Protein AF-A0A955NQQ8-F1 (afdb_monomer_lite)

Foldseek 3Di:
DDDDDDDDDQDPVRDDDDDDDDDPVDDPDDDDDDDDDDPDPPPVVVVVVVVVVVVVCPDPCVVDDPVVVVVVVVVVVD

Sequence (78 aa):
MEKLRTQIEVPEDHRIHLDMTLPEEVPSGPADLTLTISPRARTSAKADLMSFAGSLSGSALAKRNSVAVQRELRDEWD

Structure (mmCIF, N/CA/C/O backbone):
data_AF-A0A955NQQ8-F1
#
_entry.id   AF-A0A955NQQ8-F1
#
l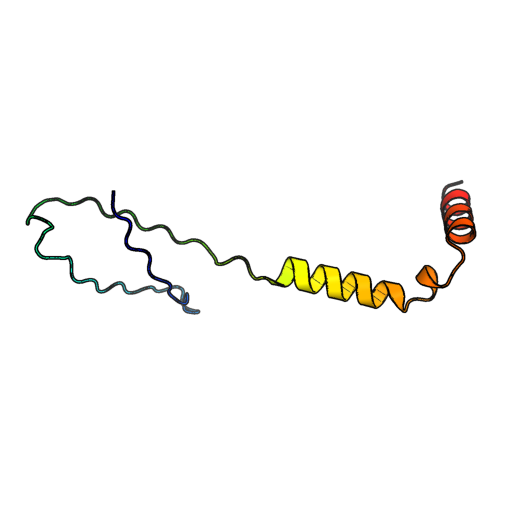oop_
_atom_site.group_PDB
_atom_site.id
_atom_site.type_symbol
_atom_site.label_atom_id
_atom_site.label_alt_id
_atom_site.label_comp_id
_atom_site.label_asym_id
_atom_site.label_entity_id
_atom_site.label_seq_id
_atom_site.pdbx_PDB_ins_code
_atom_site.Cartn_x
_atom_site.Cartn_y
_atom_site.Cartn_z
_atom_site.occupancy
_atom_site.B_iso_or_equiv
_atom_site.auth_seq_id
_atom_site.auth_comp_id
_atom_site.auth_asym_id
_atom_site.auth_atom_id
_atom_site.pdbx_PDB_model_num
ATOM 1 N N . MET A 1 1 ? 2.955 0.322 18.029 1.00 48.91 1 MET A N 1
ATOM 2 C CA . MET A 1 1 ? 1.794 0.531 17.141 1.00 48.91 1 MET A CA 1
ATOM 3 C C . MET A 1 1 ? 1.734 -0.646 16.194 1.00 48.91 1 MET A C 1
ATOM 5 O O . MET A 1 1 ? 2.584 -0.751 15.315 1.00 48.91 1 MET A O 1
ATOM 9 N N . GLU A 1 2 ? 0.816 -1.568 16.438 1.00 51.62 2 GLU A N 1
ATOM 10 C CA . GLU A 1 2 ? 0.592 -2.706 15.554 1.00 51.62 2 GLU A CA 1
ATOM 11 C C . GLU A 1 2 ? -0.141 -2.204 14.306 1.00 51.62 2 GLU A C 1
ATOM 13 O O . GLU A 1 2 ? -1.137 -1.491 14.407 1.00 51.62 2 GLU A O 1
ATOM 18 N N . LYS A 1 3 ? 0.424 -2.454 13.122 1.00 58.25 3 LYS A N 1
ATOM 19 C CA . LYS A 1 3 ? -0.138 -1.981 11.852 1.00 58.25 3 LYS A CA 1
ATOM 20 C C . LYS A 1 3 ? -0.831 -3.154 11.184 1.00 58.25 3 LYS A C 1
ATOM 22 O O . LYS A 1 3 ? -0.152 -4.089 10.761 1.00 58.25 3 LYS A O 1
ATOM 27 N N . LEU A 1 4 ? -2.152 -3.087 11.048 1.00 64.06 4 LEU A N 1
ATOM 28 C CA . LEU A 1 4 ? -2.887 -4.057 10.246 1.00 64.06 4 LEU A CA 1
ATOM 29 C C . LEU A 1 4 ? -2.452 -3.910 8.781 1.00 64.06 4 LEU A C 1
ATOM 31 O O . LEU A 1 4 ? -2.677 -2.875 8.151 1.00 64.06 4 LEU A O 1
ATOM 35 N N . ARG A 1 5 ? -1.773 -4.929 8.247 1.00 63.00 5 ARG A N 1
ATOM 36 C CA . ARG A 1 5 ? -1.279 -4.942 6.868 1.00 63.00 5 ARG A CA 1
ATOM 37 C C . ARG A 1 5 ? -2.078 -5.947 6.048 1.00 63.00 5 ARG A C 1
ATOM 39 O O . ARG A 1 5 ? -1.752 -7.128 6.034 1.00 63.00 5 ARG A O 1
ATOM 46 N N . THR A 1 6 ? -3.062 -5.449 5.310 1.00 67.75 6 THR A N 1
ATOM 47 C CA . THR A 1 6 ? -3.833 -6.237 4.341 1.00 67.75 6 THR A CA 1
ATOM 48 C C . THR A 1 6 ? -3.359 -5.936 2.920 1.00 67.75 6 THR A C 1
ATOM 50 O O . THR A 1 6 ? -3.087 -4.786 2.576 1.00 67.75 6 THR A O 1
ATOM 53 N N . GLN A 1 7 ? -3.238 -6.976 2.088 1.00 67.31 7 GLN A N 1
ATOM 54 C CA . GLN A 1 7 ? -3.102 -6.814 0.639 1.00 67.31 7 GLN A CA 1
ATOM 55 C C . GLN A 1 7 ? -4.500 -6.794 0.023 1.00 67.31 7 GLN A C 1
ATOM 57 O O . GLN A 1 7 ? -5.251 -7.749 0.187 1.00 67.31 7 GLN A O 1
ATOM 62 N N . ILE A 1 8 ? -4.827 -5.708 -0.673 1.00 73.19 8 ILE A N 1
ATOM 63 C CA . ILE A 1 8 ? -6.047 -5.581 -1.471 1.00 73.19 8 ILE A CA 1
ATOM 64 C C . ILE A 1 8 ? -5.676 -5.311 -2.927 1.00 73.19 8 ILE A C 1
ATOM 66 O O . ILE A 1 8 ? -4.678 -4.638 -3.205 1.00 73.19 8 ILE A O 1
ATOM 70 N N . GLU A 1 9 ? -6.483 -5.823 -3.849 1.00 76.19 9 GLU A N 1
ATOM 71 C CA . GLU A 1 9 ? -6.473 -5.363 -5.234 1.00 76.19 9 GLU A CA 1
ATOM 72 C C . GLU A 1 9 ? -7.288 -4.072 -5.327 1.00 76.19 9 GLU A C 1
ATOM 74 O O . GLU A 1 9 ? -8.374 -3.971 -4.758 1.00 76.19 9 GLU A O 1
ATOM 79 N N . VAL A 1 10 ? -6.737 -3.061 -6.001 1.00 77.88 10 VAL A N 1
ATOM 80 C CA . VAL A 1 10 ? -7.447 -1.799 -6.236 1.00 77.88 10 VAL A CA 1
ATOM 81 C C . VAL A 1 10 ? -8.374 -2.008 -7.440 1.00 77.88 10 VAL A C 1
ATOM 83 O O . VAL A 1 10 ? -7.857 -2.289 -8.524 1.00 77.88 10 VAL A O 1
ATOM 86 N N . PRO A 1 11 ? -9.706 -1.906 -7.276 1.00 79.69 11 PRO A N 1
ATOM 87 C CA . PRO A 1 11 ? -10.654 -2.116 -8.367 1.00 79.69 11 PRO A CA 1
ATOM 88 C C . PRO A 1 11 ? -10.604 -0.971 -9.389 1.00 79.69 11 PRO A C 1
ATOM 90 O O . PRO A 1 11 ? -10.152 0.132 -9.081 1.00 79.69 11 PRO A O 1
ATOM 93 N N . GLU A 1 12 ? -11.088 -1.217 -10.610 1.00 78.69 12 GLU A N 1
ATOM 94 C CA . GLU A 1 12 ? -11.039 -0.239 -11.713 1.00 78.69 12 GLU A CA 1
ATOM 95 C C . GLU A 1 12 ? -11.817 1.050 -11.415 1.00 78.69 12 GLU A C 1
ATOM 97 O O . GLU A 1 12 ? -11.404 2.140 -11.810 1.00 78.69 12 GLU A O 1
ATOM 102 N N . ASP A 1 13 ? -12.910 0.948 -10.659 1.00 90.62 13 ASP A N 1
ATOM 103 C CA . ASP A 1 13 ? -13.713 2.090 -10.217 1.00 90.62 13 ASP A CA 1
ATOM 104 C C . ASP A 1 13 ? -13.095 2.847 -9.026 1.00 90.62 13 ASP A C 1
ATOM 106 O O . ASP A 1 13 ? -13.637 3.865 -8.591 1.00 90.62 13 ASP A O 1
ATOM 110 N N . HIS A 1 14 ? -11.951 2.368 -8.518 1.00 79.69 14 HIS A N 1
ATOM 111 C CA . HIS A 1 14 ? -11.195 2.918 -7.394 1.00 79.69 14 HIS A CA 1
ATOM 112 C C . HIS A 1 14 ? -12.007 3.043 -6.092 1.00 79.69 14 HIS A C 1
ATOM 114 O O . HIS A 1 14 ? -11.662 3.839 -5.215 1.00 79.69 14 HIS A O 1
ATOM 120 N N . ARG A 1 15 ? -13.071 2.247 -5.926 1.00 82.69 15 ARG A N 1
ATOM 121 C CA 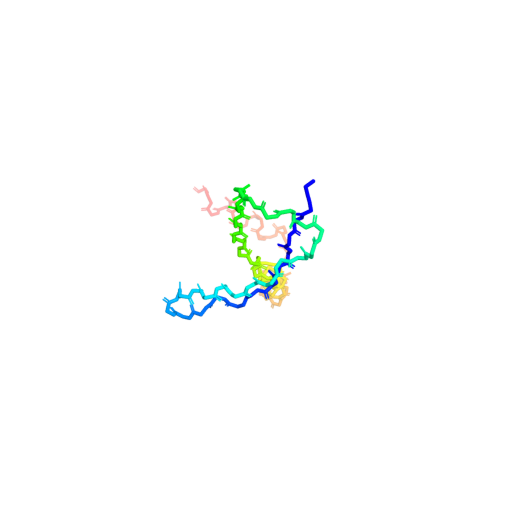. ARG A 1 15 ? -13.880 2.222 -4.700 1.00 82.69 15 ARG A CA 1
ATOM 122 C C . ARG A 1 15 ? -13.463 1.058 -3.810 1.00 82.69 15 ARG A C 1
ATOM 124 O O . ARG A 1 15 ? -13.666 -0.101 -4.147 1.00 82.69 15 ARG A O 1
ATOM 131 N N . ILE A 1 16 ? -12.896 1.365 -2.644 1.00 81.44 16 ILE A N 1
ATOM 132 C CA . ILE A 1 16 ? -12.468 0.357 -1.664 1.00 81.44 16 ILE A CA 1
ATOM 133 C C . ILE A 1 16 ? -13.450 0.364 -0.491 1.00 81.44 16 ILE A C 1
ATOM 135 O O . ILE A 1 16 ? -13.577 1.370 0.205 1.00 81.44 16 ILE A O 1
ATOM 139 N N . HIS A 1 17 ? -14.116 -0.765 -0.251 1.00 81.44 17 HIS A N 1
ATOM 140 C CA . HIS A 1 17 ? -14.892 -0.999 0.966 1.00 81.44 17 HIS A CA 1
ATOM 141 C C . HIS A 1 17 ? -14.048 -1.803 1.960 1.00 81.44 17 HIS A C 1
ATOM 143 O O . HIS A 1 17 ? -13.594 -2.902 1.647 1.00 81.44 17 HIS A O 1
ATOM 149 N N . LEU A 1 18 ? -13.824 -1.237 3.148 1.00 77.50 18 LEU A N 1
ATOM 150 C CA . LEU A 1 18 ? -13.129 -1.888 4.258 1.00 77.50 18 LEU A CA 1
ATOM 151 C C . LEU A 1 18 ? -14.154 -2.288 5.317 1.00 77.50 18 LEU A C 1
ATOM 153 O O . LEU A 1 18 ? -14.732 -1.422 5.969 1.00 77.50 18 LEU A O 1
ATOM 157 N N . ASP A 1 19 ? -14.340 -3.593 5.484 1.00 81.12 19 ASP A N 1
ATOM 158 C CA . ASP A 1 19 ? -15.043 -4.179 6.622 1.00 81.12 19 ASP A CA 1
ATOM 159 C C . ASP A 1 19 ? -14.000 -4.866 7.511 1.00 81.12 19 ASP A C 1
ATOM 161 O O . ASP A 1 19 ? -13.182 -5.656 7.031 1.00 81.12 19 ASP A O 1
ATOM 165 N N . MET A 1 20 ? -13.943 -4.479 8.782 1.00 74.06 20 MET A N 1
ATOM 166 C CA . MET A 1 20 ? -12.889 -4.882 9.708 1.00 74.06 20 MET A CA 1
ATOM 167 C C . MET A 1 20 ? -13.473 -5.089 11.097 1.00 74.06 20 MET A C 1
ATOM 169 O O . MET A 1 20 ? -14.052 -4.181 11.689 1.00 74.06 20 MET A O 1
ATOM 173 N N . THR A 1 21 ? -13.229 -6.271 11.650 1.00 80.25 21 THR A N 1
ATOM 174 C CA . THR A 1 21 ? -13.491 -6.576 13.055 1.00 80.25 21 THR A CA 1
ATOM 175 C C . THR A 1 21 ? -12.227 -6.294 13.863 1.00 80.25 21 THR A C 1
ATOM 177 O O . THR A 1 21 ? -11.164 -6.836 13.559 1.00 80.25 21 THR A O 1
ATOM 180 N N . LEU A 1 22 ? -12.324 -5.418 14.865 1.00 77.50 22 LEU A N 1
ATOM 181 C CA . LEU A 1 22 ? -11.215 -5.135 15.779 1.00 77.50 22 LEU A CA 1
ATOM 182 C C . LEU A 1 22 ? -11.106 -6.244 16.846 1.00 77.50 22 LEU A C 1
ATOM 184 O O . LEU A 1 22 ? -12.143 -6.762 17.266 1.00 77.50 22 LEU A O 1
ATOM 188 N N . PRO A 1 23 ? -9.890 -6.605 17.298 1.00 77.94 23 PRO A N 1
ATOM 189 C CA . PRO A 1 23 ? -9.704 -7.545 18.404 1.00 77.94 23 PRO A CA 1
ATOM 190 C C . PRO A 1 23 ? -10.324 -7.022 19.705 1.00 77.94 23 PRO A C 1
ATOM 192 O O . PRO A 1 23 ? -10.314 -5.816 19.951 1.00 77.94 23 PRO A O 1
ATOM 195 N N . GLU A 1 24 ? -10.784 -7.926 20.575 1.00 78.88 24 GLU A N 1
ATOM 196 C CA . GLU A 1 24 ? -11.378 -7.579 21.883 1.00 78.88 24 GLU A CA 1
ATOM 197 C C . GLU A 1 24 ? -10.404 -6.847 22.827 1.00 78.88 24 GLU A C 1
ATOM 199 O O . GLU A 1 24 ? -10.824 -6.185 23.773 1.00 78.88 24 GLU A O 1
ATOM 204 N N . GLU A 1 25 ? -9.100 -6.930 22.558 1.00 79.38 25 GLU A N 1
ATOM 205 C CA . GLU A 1 25 ? -8.043 -6.229 23.297 1.00 79.38 25 GLU A CA 1
ATOM 206 C C . GLU A 1 25 ? -8.041 -4.712 23.047 1.00 79.38 25 GLU A C 1
ATOM 208 O O . GLU A 1 25 ? -7.431 -3.962 23.814 1.00 79.38 25 GLU A O 1
ATOM 213 N N . VAL A 1 26 ? -8.709 -4.244 21.984 1.00 76.31 26 VAL A N 1
ATOM 214 C CA . VAL A 1 26 ? -8.870 -2.818 21.697 1.00 76.31 26 VAL A CA 1
ATOM 215 C C . VAL A 1 26 ? -10.057 -2.292 22.511 1.00 76.31 26 VAL A C 1
ATOM 217 O O . VAL A 1 26 ? -11.203 -2.645 22.220 1.00 76.31 26 VAL A O 1
ATOM 220 N N . PRO A 1 27 ? -9.827 -1.446 23.534 1.00 78.12 27 PRO A N 1
ATOM 221 C CA . PRO A 1 27 ? -10.904 -0.963 24.384 1.00 78.12 27 PRO A CA 1
ATOM 222 C C . PRO A 1 27 ? -11.890 -0.116 23.581 1.00 78.12 27 PRO A C 1
ATOM 224 O O . PRO A 1 27 ? -11.517 0.632 22.675 1.00 78.12 27 PRO A O 1
ATOM 227 N N . SER A 1 28 ? -13.166 -0.195 23.952 1.00 81.25 28 SER A N 1
ATOM 228 C CA . SER A 1 28 ? -14.203 0.649 23.365 1.00 81.25 28 SER A CA 1
ATOM 229 C C . SER A 1 28 ? -13.940 2.119 23.701 1.00 81.25 28 SER A C 1
ATOM 231 O O . SER A 1 28 ? -13.842 2.490 24.870 1.00 81.25 28 SER A O 1
ATOM 233 N N . GLY A 1 29 ? -13.831 2.963 22.679 1.00 81.38 29 GLY A N 1
ATOM 234 C CA . GLY A 1 29 ? -13.541 4.382 22.846 1.00 81.38 29 GLY A CA 1
ATOM 235 C C . GLY A 1 29 ? -13.097 5.045 21.541 1.00 81.38 29 GLY A C 1
ATOM 236 O O . GLY A 1 29 ? -13.111 4.404 20.489 1.00 81.38 29 GLY A O 1
ATOM 237 N N . PRO A 1 30 ? -12.718 6.334 21.589 1.00 78.12 30 PRO A N 1
ATOM 238 C CA . PRO A 1 30 ? -12.136 7.025 20.446 1.00 78.12 30 PRO A CA 1
ATOM 239 C C . PRO A 1 30 ? -10.826 6.348 20.032 1.00 78.12 30 PRO A C 1
ATOM 241 O O . PRO A 1 30 ? -9.949 6.132 20.869 1.00 78.12 30 PRO A O 1
ATOM 244 N N . ALA A 1 31 ? -10.694 6.032 18.747 1.00 76.38 31 ALA A N 1
ATOM 245 C CA . ALA A 1 31 ? -9.508 5.403 18.186 1.00 76.38 31 ALA A CA 1
ATOM 246 C C . ALA A 1 31 ? -9.100 6.110 16.893 1.00 76.38 31 ALA A C 1
ATOM 248 O O . ALA A 1 31 ? -9.948 6.455 16.068 1.00 76.38 31 ALA A O 1
ATOM 249 N N . ASP A 1 32 ? -7.794 6.280 16.707 1.00 74.69 32 ASP A N 1
ATOM 250 C CA . ASP A 1 32 ? -7.232 6.832 15.481 1.00 74.69 32 ASP A CA 1
ATOM 251 C C . ASP A 1 32 ? -6.946 5.707 14.481 1.00 74.69 32 ASP A C 1
ATOM 253 O O . ASP A 1 32 ? -6.204 4.765 14.771 1.00 74.69 32 ASP A O 1
ATOM 257 N N . LEU A 1 33 ? -7.502 5.824 13.273 1.00 75.31 33 LEU A N 1
ATOM 258 C CA . LEU A 1 33 ? -7.252 4.900 12.168 1.00 75.31 33 LEU A CA 1
ATOM 259 C C . LEU A 1 33 ? -6.331 5.558 11.136 1.00 75.31 33 LEU A C 1
ATOM 261 O O . LEU A 1 33 ? -6.678 6.572 10.536 1.00 75.31 33 LEU A O 1
ATOM 265 N N . THR A 1 34 ? -5.169 4.954 10.879 1.00 76.62 34 THR A N 1
ATOM 266 C CA . THR A 1 34 ? -4.264 5.381 9.799 1.00 76.62 34 THR A CA 1
ATOM 267 C C . THR A 1 34 ? -4.262 4.347 8.680 1.00 76.62 34 THR A C 1
ATOM 269 O O . THR A 1 34 ? -3.735 3.248 8.849 1.00 76.62 34 THR A O 1
ATOM 272 N N . LEU A 1 35 ? -4.809 4.711 7.517 1.00 76.56 35 LEU A N 1
ATOM 273 C CA . LEU A 1 35 ? -4.765 3.899 6.301 1.00 76.56 35 LEU A CA 1
ATOM 274 C C . LEU A 1 35 ? -3.617 4.373 5.400 1.00 76.56 35 LEU A C 1
ATOM 276 O O . LEU A 1 35 ? -3.507 5.555 5.087 1.00 76.56 35 LEU A O 1
ATOM 280 N N . THR A 1 36 ? -2.756 3.456 4.960 1.00 75.25 36 THR A N 1
ATOM 281 C CA . THR A 1 36 ? -1.687 3.751 3.992 1.00 75.25 36 THR A CA 1
ATOM 282 C C . THR A 1 36 ? -1.822 2.826 2.793 1.00 75.25 36 THR A C 1
ATOM 284 O O . THR A 1 36 ? -1.681 1.613 2.928 1.00 75.25 36 THR A O 1
ATOM 287 N N . ILE A 1 37 ? -2.067 3.399 1.614 1.00 74.69 37 ILE A N 1
ATOM 288 C CA . ILE A 1 37 ? -2.140 2.658 0.353 1.00 74.69 37 ILE A CA 1
ATOM 289 C C . ILE A 1 37 ? -0.810 2.845 -0.370 1.00 74.69 37 ILE A C 1
ATOM 291 O O . ILE A 1 37 ? -0.473 3.945 -0.801 1.00 74.69 37 ILE A O 1
ATOM 295 N N . SER A 1 38 ? -0.038 1.769 -0.488 1.00 74.56 38 SER A N 1
ATOM 296 C CA . SER A 1 38 ? 1.211 1.769 -1.248 1.00 74.56 38 SER A CA 1
ATOM 297 C C . SER A 1 38 ? 1.041 0.903 -2.491 1.00 74.56 38 SER A C 1
ATOM 299 O O . SER A 1 38 ? 0.798 -0.299 -2.344 1.00 74.56 38 SER A O 1
ATOM 301 N N . PRO A 1 39 ? 1.177 1.46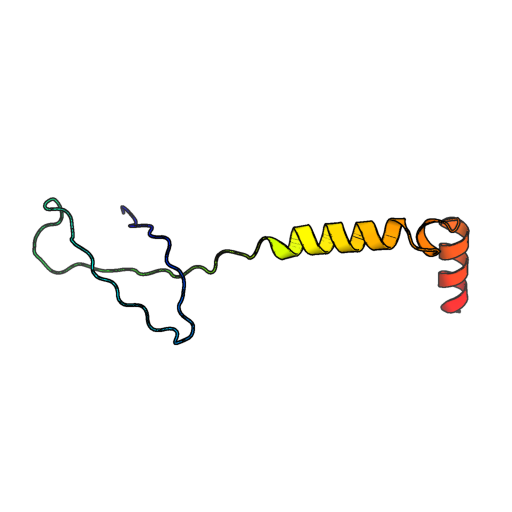1 -3.708 1.00 69.62 39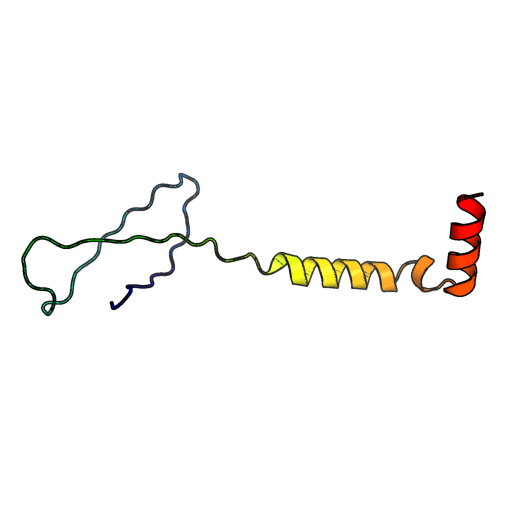 PRO A N 1
ATOM 302 C CA . PRO A 1 39 ? 1.153 0.648 -4.910 1.00 69.62 39 PRO A CA 1
ATOM 303 C C . PRO A 1 39 ? 2.295 -0.360 -4.830 1.00 69.62 39 PRO A C 1
ATOM 305 O O . PRO A 1 39 ? 3.448 -0.009 -4.558 1.00 69.62 39 PRO A O 1
ATOM 308 N N . ARG A 1 40 ? 1.984 -1.637 -5.055 1.00 67.12 40 ARG A N 1
ATOM 309 C CA . ARG A 1 40 ? 3.030 -2.644 -5.204 1.00 67.12 40 ARG A CA 1
ATOM 310 C C . ARG A 1 40 ? 3.798 -2.277 -6.467 1.00 67.12 40 ARG A C 1
ATOM 312 O O . ARG A 1 40 ? 3.218 -2.275 -7.551 1.00 67.12 40 ARG A O 1
ATOM 319 N N . ALA A 1 41 ? 5.075 -1.922 -6.322 1.00 60.06 41 ALA A N 1
ATOM 320 C CA . ALA A 1 41 ? 5.939 -1.663 -7.464 1.00 60.06 41 ALA A CA 1
ATOM 321 C C . ALA A 1 41 ? 5.826 -2.860 -8.413 1.00 60.06 41 ALA A C 1
ATOM 323 O O . ALA A 1 41 ? 6.132 -3.992 -8.021 1.00 60.06 41 ALA A O 1
ATOM 324 N N . ARG A 1 42 ? 5.317 -2.629 -9.631 1.00 56.47 42 ARG A N 1
ATOM 325 C CA . ARG A 1 42 ? 5.320 -3.665 -10.661 1.00 56.47 42 ARG A CA 1
ATOM 326 C C . ARG A 1 42 ? 6.780 -4.055 -10.835 1.00 56.47 42 ARG A C 1
ATOM 328 O O . ARG A 1 42 ? 7.628 -3.212 -11.113 1.00 56.47 42 ARG A O 1
ATOM 335 N N . THR A 1 43 ? 7.081 -5.334 -10.678 1.00 55.03 43 THR A N 1
ATOM 336 C CA . THR A 1 43 ? 8.395 -5.941 -10.935 1.00 55.03 43 THR A CA 1
ATOM 337 C C . THR A 1 43 ? 8.864 -5.778 -12.393 1.00 55.03 43 THR A C 1
ATOM 339 O O . THR A 1 43 ? 9.882 -6.355 -12.771 1.00 55.03 43 THR A O 1
ATOM 342 N N . SER A 1 44 ? 8.160 -4.986 -13.211 1.00 56.22 44 SER A N 1
ATOM 343 C CA . SER A 1 44 ? 8.407 -4.801 -14.634 1.00 56.22 44 SER A CA 1
ATOM 344 C C . SER A 1 44 ? 9.714 -4.070 -14.904 1.00 56.22 44 SER A C 1
ATOM 346 O O . SER A 1 44 ? 10.450 -4.518 -15.761 1.00 56.22 44 SER A O 1
ATOM 348 N N . ALA A 1 45 ? 10.119 -3.070 -14.113 1.00 56.66 45 ALA A N 1
ATOM 349 C CA . ALA A 1 45 ? 11.318 -2.289 -14.446 1.00 56.66 45 ALA A CA 1
ATOM 350 C C . ALA A 1 45 ? 12.598 -3.142 -14.577 1.00 56.66 45 ALA A C 1
ATOM 352 O O . ALA A 1 45 ? 13.405 -2.900 -15.465 1.00 56.66 45 ALA A O 1
ATOM 353 N N . LYS A 1 46 ? 12.779 -4.172 -13.735 1.00 54.66 46 LYS A N 1
ATOM 354 C CA . LYS A 1 46 ? 13.946 -5.073 -13.811 1.00 54.66 46 LYS A CA 1
ATOM 355 C C . LYS A 1 46 ? 13.802 -6.121 -14.921 1.00 54.66 46 LYS A C 1
ATOM 357 O O . LYS A 1 46 ? 14.796 -6.478 -15.547 1.00 54.66 46 LYS A O 1
ATOM 362 N N . ALA A 1 47 ? 12.585 -6.610 -15.159 1.00 58.88 47 ALA A N 1
ATOM 363 C CA . ALA A 1 47 ? 12.299 -7.554 -16.238 1.00 58.88 47 ALA A CA 1
ATOM 364 C C . ALA A 1 47 ? 12.435 -6.888 -17.620 1.00 58.88 47 ALA A C 1
ATOM 366 O O . ALA A 1 47 ? 13.051 -7.461 -18.515 1.00 58.88 47 ALA A O 1
ATOM 367 N N . ASP A 1 48 ? 11.964 -5.649 -17.747 1.00 62.00 48 ASP A N 1
ATOM 368 C CA . ASP A 1 48 ? 12.040 -4.818 -18.948 1.00 62.00 48 ASP A CA 1
ATOM 369 C C . ASP A 1 48 ? 13.496 -4.449 -19.263 1.00 62.00 48 ASP A C 1
ATOM 371 O O . ASP A 1 48 ? 13.916 -4.543 -20.413 1.00 62.00 48 ASP A O 1
ATOM 375 N N . LEU A 1 49 ? 14.314 -4.134 -18.247 1.00 63.62 49 LEU A N 1
ATOM 376 C CA . LEU A 1 49 ? 15.749 -3.866 -18.426 1.00 63.62 49 LEU A CA 1
ATOM 377 C C . LEU A 1 49 ? 16.519 -5.109 -18.889 1.00 63.62 49 LEU A C 1
ATOM 379 O O . LEU A 1 49 ? 17.371 -5.017 -19.770 1.00 63.62 49 LEU A O 1
ATOM 383 N N . MET A 1 50 ? 16.211 -6.282 -18.326 1.00 65.00 50 MET A N 1
ATOM 384 C CA . MET A 1 50 ? 16.841 -7.546 -18.731 1.00 65.00 50 MET A CA 1
ATOM 385 C C . MET A 1 50 ? 16.387 -7.989 -20.126 1.00 65.00 50 MET A C 1
ATOM 387 O O . MET A 1 50 ? 17.200 -8.487 -20.902 1.00 65.00 50 MET A O 1
ATOM 391 N N . SER A 1 51 ? 15.116 -7.768 -20.471 1.00 63.53 51 SER A N 1
ATOM 392 C CA . SER A 1 51 ? 14.588 -8.006 -21.817 1.00 63.53 51 SER A CA 1
ATOM 393 C C . SER A 1 51 ? 15.242 -7.073 -22.842 1.00 63.53 51 SER A C 1
ATOM 395 O O . SER A 1 51 ? 15.723 -7.534 -23.878 1.00 63.53 51 SER A O 1
ATOM 397 N N . PHE A 1 52 ? 15.376 -5.786 -22.513 1.00 64.31 52 PHE A N 1
ATOM 398 C CA . PHE A 1 52 ? 16.070 -4.806 -23.343 1.00 64.31 52 PHE A CA 1
ATOM 399 C C . PHE A 1 52 ? 17.552 -5.165 -23.531 1.00 64.31 52 PHE A C 1
ATOM 401 O O . PHE A 1 52 ? 18.021 -5.254 -24.666 1.00 64.31 52 PHE A O 1
ATOM 408 N N . ALA A 1 53 ? 18.276 -5.484 -22.454 1.00 65.94 53 ALA A N 1
ATOM 409 C CA . ALA A 1 53 ? 19.667 -5.942 -22.526 1.00 65.94 53 ALA A CA 1
ATOM 410 C C . ALA A 1 53 ? 19.825 -7.236 -23.353 1.00 65.94 53 ALA A C 1
ATOM 412 O O . ALA A 1 53 ? 20.778 -7.370 -24.123 1.00 65.94 53 ALA A O 1
ATOM 413 N N . GLY A 1 54 ? 18.872 -8.168 -23.248 1.00 65.31 54 GLY A N 1
ATOM 414 C CA . GLY A 1 54 ? 18.815 -9.378 -24.072 1.00 65.31 54 GLY A CA 1
ATOM 415 C C . GLY A 1 54 ? 18.570 -9.089 -25.555 1.00 65.31 54 GLY A C 1
ATOM 416 O O . GLY A 1 54 ? 19.183 -9.719 -26.411 1.00 65.31 54 GLY A O 1
ATOM 417 N N . SER A 1 55 ? 17.736 -8.099 -25.880 1.00 67.50 55 SER A N 1
ATOM 418 C CA . SER A 1 55 ? 17.518 -7.669 -27.268 1.00 67.50 55 SER A CA 1
ATOM 419 C C . SER A 1 55 ? 18.768 -7.019 -27.881 1.00 67.50 55 SER A C 1
ATOM 421 O O . SER A 1 55 ? 19.071 -7.224 -29.058 1.00 67.50 55 SER A O 1
ATOM 423 N N . LEU A 1 56 ? 19.555 -6.309 -27.064 1.00 62.66 56 LEU A N 1
ATOM 424 C CA . LEU A 1 56 ? 20.809 -5.691 -27.487 1.00 62.66 56 LEU A CA 1
ATOM 425 C C . LEU A 1 56 ? 21.912 -6.720 -27.751 1.00 62.66 56 LEU A C 1
ATOM 427 O O . LEU A 1 56 ? 22.655 -6.538 -28.711 1.00 62.66 56 LEU A O 1
ATO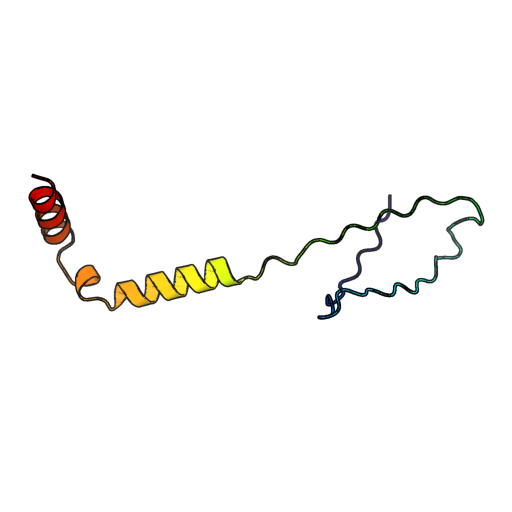M 431 N N . SER A 1 57 ? 21.999 -7.812 -26.983 1.00 62.16 57 SER A N 1
ATOM 432 C CA . SER A 1 57 ? 23.033 -8.849 -27.173 1.00 62.16 57 SER A CA 1
ATOM 433 C C . SER A 1 57 ? 22.923 -9.592 -28.514 1.00 62.16 57 SER A C 1
ATOM 435 O O . SER A 1 57 ? 23.927 -10.064 -29.049 1.00 62.16 57 SER A O 1
ATOM 437 N N . GLY A 1 58 ? 21.722 -9.647 -29.099 1.00 60.00 58 GLY A N 1
ATOM 438 C CA . GLY A 1 58 ? 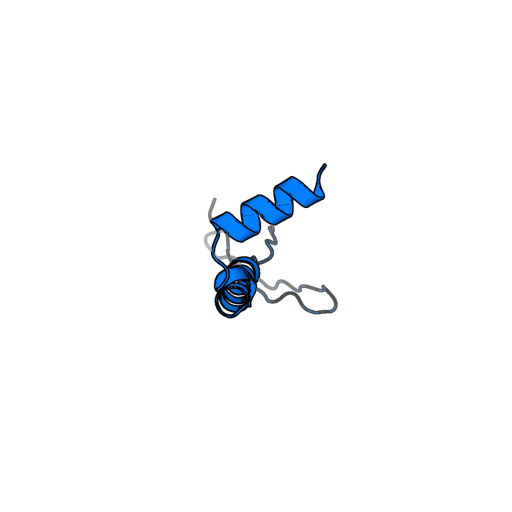21.480 -10.187 -30.440 1.00 60.00 58 GLY A CA 1
ATOM 439 C C . GLY A 1 58 ? 21.665 -9.179 -31.581 1.00 60.00 58 GLY A C 1
ATOM 440 O O . GLY A 1 58 ? 21.711 -9.582 -32.746 1.00 60.00 58 GLY A O 1
ATOM 441 N N . SER A 1 59 ? 21.773 -7.884 -31.267 1.00 62.19 59 SER A N 1
ATOM 442 C CA . SER A 1 59 ? 21.824 -6.810 -32.261 1.00 62.19 59 SER A CA 1
ATOM 443 C C . SER A 1 59 ? 23.159 -6.764 -33.013 1.00 62.19 59 SER A C 1
ATOM 445 O O . SER A 1 59 ? 24.209 -7.173 -32.509 1.00 62.19 59 SER A O 1
ATOM 447 N N . ALA A 1 60 ? 23.140 -6.210 -34.229 1.00 61.19 60 ALA A N 1
ATOM 448 C CA . ALA A 1 60 ? 24.354 -5.985 -35.012 1.00 61.19 60 ALA A CA 1
ATOM 449 C C . ALA A 1 60 ? 25.372 -5.105 -34.263 1.00 61.19 60 ALA A C 1
ATOM 451 O O . ALA A 1 60 ? 26.571 -5.308 -34.411 1.00 61.19 60 ALA A O 1
ATOM 452 N N . LEU A 1 61 ? 24.907 -4.191 -33.405 1.00 56.53 61 LEU A N 1
ATOM 453 C CA . LEU A 1 61 ? 25.753 -3.312 -32.595 1.00 56.53 61 LEU A CA 1
ATOM 454 C C . LEU A 1 61 ? 26.543 -4.069 -31.517 1.00 56.53 61 LEU A C 1
ATOM 456 O O . LEU A 1 61 ? 27.702 -3.739 -31.294 1.00 56.53 61 LEU A O 1
ATOM 460 N N . ALA A 1 62 ? 25.977 -5.116 -30.906 1.00 59.22 62 ALA A N 1
ATOM 461 C CA . ALA A 1 62 ? 26.697 -5.948 -29.932 1.00 59.22 62 ALA A CA 1
ATOM 462 C C . ALA A 1 62 ? 27.721 -6.895 -30.578 1.00 59.22 62 ALA A C 1
ATOM 464 O O . ALA A 1 62 ? 28.671 -7.320 -29.925 1.00 59.22 62 ALA A O 1
ATOM 465 N N . LYS A 1 63 ? 27.537 -7.223 -31.863 1.00 60.38 63 LYS A N 1
ATOM 466 C CA . LYS A 1 63 ? 28.478 -8.036 -32.653 1.00 60.38 63 LYS A CA 1
ATOM 467 C C . LYS A 1 63 ? 29.580 -7.208 -33.314 1.00 60.38 63 LYS A C 1
ATOM 469 O O . LYS A 1 63 ? 30.555 -7.775 -33.804 1.00 60.38 63 LYS A O 1
ATOM 474 N N . ARG A 1 64 ? 29.430 -5.881 -33.365 1.00 62.62 64 ARG A N 1
ATOM 475 C CA . ARG A 1 64 ? 30.465 -4.972 -33.866 1.00 62.62 64 ARG A CA 1
ATOM 476 C C . ARG A 1 64 ? 31.556 -4.819 -32.811 1.00 62.62 64 ARG A C 1
ATOM 478 O O . ARG A 1 64 ? 31.291 -4.797 -31.614 1.00 62.62 64 ARG A O 1
ATOM 485 N N . ASN A 1 65 ? 32.801 -4.707 -33.271 1.00 70.88 65 ASN A N 1
ATOM 486 C CA . ASN A 1 65 ? 33.930 -4.399 -32.402 1.00 70.88 65 ASN A CA 1
ATOM 487 C C . ASN A 1 65 ? 33.636 -3.078 -31.673 1.00 70.88 65 ASN A C 1
ATOM 489 O O . ASN A 1 65 ? 33.465 -2.045 -32.322 1.00 70.88 65 ASN A O 1
ATOM 493 N N . SER A 1 66 ? 33.578 -3.118 -30.342 1.00 68.56 66 SER A N 1
ATOM 494 C CA . SER A 1 66 ? 33.250 -1.968 -29.493 1.00 68.56 66 SER A CA 1
ATOM 495 C C . SER A 1 66 ? 34.140 -0.756 -29.780 1.00 68.56 66 SER A C 1
ATOM 497 O O . SER A 1 66 ? 33.667 0.376 -29.745 1.00 68.56 66 SER A O 1
ATOM 499 N N . VAL A 1 67 ? 35.397 -0.987 -30.164 1.00 73.25 67 VAL A N 1
ATOM 500 C CA . VAL A 1 67 ? 36.352 0.066 -30.534 1.00 73.25 67 VAL A CA 1
ATOM 501 C C . VAL A 1 67 ? 35.982 0.739 -31.860 1.00 73.25 67 VAL A C 1
ATOM 503 O O . VAL A 1 67 ? 36.184 1.939 -32.017 1.00 73.25 67 VAL A O 1
ATOM 506 N N . ALA A 1 68 ? 35.425 -0.005 -32.819 1.00 73.38 68 ALA A N 1
ATOM 507 C CA . ALA A 1 68 ? 34.982 0.554 -34.097 1.00 73.38 68 ALA A CA 1
ATOM 508 C C . ALA A 1 68 ? 33.717 1.408 -33.925 1.00 73.38 68 ALA A C 1
ATOM 510 O O . ALA A 1 68 ? 33.646 2.496 -34.484 1.00 73.38 68 ALA A O 1
ATOM 511 N N . VAL A 1 69 ? 32.772 0.957 -33.092 1.00 73.69 69 VAL A N 1
ATOM 512 C CA . VAL A 1 69 ? 31.551 1.716 -32.760 1.00 73.69 69 VAL A CA 1
ATOM 513 C C . VAL A 1 69 ? 31.895 3.009 -32.017 1.00 73.69 69 VAL A C 1
ATOM 515 O O . VAL A 1 69 ? 31.345 4.060 -32.319 1.00 73.69 69 VAL A O 1
ATOM 518 N N . GLN A 1 70 ? 32.844 2.959 -31.078 1.00 72.44 70 GLN A N 1
ATOM 519 C CA . GLN A 1 70 ? 33.298 4.155 -30.364 1.00 72.44 70 GLN A CA 1
ATOM 520 C C . GLN A 1 70 ? 33.983 5.178 -31.276 1.00 72.44 70 GLN A C 1
ATOM 522 O O . GLN A 1 70 ? 33.842 6.375 -31.045 1.00 72.44 70 GLN A O 1
ATOM 527 N N . ARG A 1 71 ? 34.726 4.728 -32.297 1.00 77.94 71 ARG A N 1
ATOM 528 C CA . ARG A 1 71 ? 35.328 5.633 -33.288 1.00 77.94 71 ARG A CA 1
ATOM 529 C C . ARG A 1 71 ? 34.264 6.289 -34.158 1.00 77.94 71 ARG A C 1
ATOM 531 O O . ARG A 1 71 ? 34.265 7.501 -34.255 1.00 77.94 71 ARG A O 1
ATOM 538 N N . GLU A 1 72 ? 33.333 5.505 -34.694 1.00 78.50 72 GLU A N 1
ATOM 539 C CA . GLU A 1 72 ? 32.232 6.009 -35.527 1.00 78.50 72 GLU A CA 1
ATOM 540 C C . GLU A 1 72 ? 31.380 7.050 -34.785 1.00 78.50 72 GLU A C 1
ATOM 542 O O . GLU A 1 72 ? 31.152 8.130 -35.310 1.00 78.50 72 GLU A O 1
ATOM 547 N N . LEU A 1 73 ? 31.005 6.785 -33.528 1.00 79.94 73 LEU A N 1
ATOM 548 C CA . LEU A 1 73 ? 30.242 7.736 -32.710 1.00 79.94 73 LEU A CA 1
ATOM 549 C C . LEU A 1 73 ? 31.007 9.024 -32.398 1.00 79.94 73 LEU A C 1
ATOM 551 O O . LEU A 1 73 ? 30.396 10.074 -32.253 1.00 79.94 73 LEU A O 1
ATOM 555 N N . ARG A 1 74 ? 32.331 8.947 -32.236 1.00 78.06 74 ARG A N 1
ATOM 556 C CA . ARG A 1 74 ? 33.157 10.138 -32.019 1.00 78.06 74 ARG A CA 1
ATOM 557 C C . ARG A 1 74 ? 33.264 10.958 -33.300 1.00 78.06 74 ARG A C 1
ATOM 559 O O . ARG A 1 74 ? 33.145 12.171 -33.234 1.00 78.06 74 ARG A O 1
ATOM 566 N N . ASP A 1 75 ? 33.468 10.287 -34.426 1.00 82.25 75 ASP A N 1
ATOM 567 C CA . ASP A 1 75 ? 33.625 10.927 -35.728 1.00 82.25 75 ASP A CA 1
ATOM 568 C C . ASP A 1 75 ? 32.273 11.487 -36.251 1.00 82.25 75 ASP A C 1
ATOM 570 O O . ASP A 1 75 ? 32.274 12.386 -37.079 1.00 82.25 75 ASP A O 1
ATOM 574 N N . GLU A 1 76 ? 31.119 11.010 -35.751 1.00 73.75 76 GLU A N 1
ATOM 575 C CA . GLU A 1 76 ? 29.784 11.606 -35.989 1.00 73.75 76 GLU A CA 1
ATOM 576 C C . GLU A 1 76 ? 29.552 12.940 -35.254 1.00 73.75 76 GLU A C 1
ATOM 578 O O . GLU A 1 76 ? 28.597 13.652 -35.570 1.00 73.75 76 GLU A O 1
ATOM 583 N N . TRP A 1 77 ? 30.356 13.254 -34.234 1.00 68.94 77 TRP A N 1
ATOM 584 C CA . TRP A 1 77 ? 30.201 14.459 -33.407 1.00 68.94 77 TRP A CA 1
ATOM 585 C C . TRP A 1 77 ? 31.139 15.606 -33.824 1.00 68.94 77 TRP A C 1
ATOM 587 O O . TRP A 1 77 ? 31.029 16.694 -33.253 1.00 68.94 77 TRP A O 1
ATOM 597 N N . ASP A 1 78 ? 32.018 15.364 -34.803 1.00 54.09 78 ASP A N 1
ATOM 598 C CA . ASP A 1 78 ? 32.889 16.350 -35.464 1.00 54.09 78 ASP A CA 1
ATOM 599 C C . ASP A 1 78 ? 32.269 16.839 -36.791 1.00 54.09 78 ASP A C 1
ATOM 601 O O . ASP A 1 78 ? 32.415 18.047 -37.100 1.00 54.09 78 ASP A O 1
#

Secondary structure (DSSP, 8-state):
--------PPPTT-------PPPTTS-SS-------------THHHHHHHHHHHHHHTSHHHHS-HHHHHHHHHHTT-

pLDDT: mean 70.16, std 9.16, range [48.91, 90.62]

Radius of gyration: 26.53 Å; chains: 1; bounding box: 51×26×60 Å